Protein AF-A0A8B4BSL9-F1 (afdb_monomer)

Sequence (112 aa):
MIRELVRNLEQKYVEALQGWEKAFSEAHHRVIRYIETVNRSNGQVSQALYQDILQLTQFCLQQSEQFIRFCRTLMEASEPISTNPTAKVVLNHIIIESEYFIGVAQTILYQQ

pLDDT: mean 95.33, std 5.89, range [54.31, 98.69]

Solvent-accessible surface area (backbone atoms only — not comparable to full-atom values): 6239 Å² total; per-residue (Å²): 108,75,72,75,76,40,87,77,54,57,66,73,56,54,54,49,51,53,51,48,54,51,54,51,50,55,53,48,54,54,52,53,51,51,54,50,52,31,58,77,44,75,66,59,72,51,73,67,57,50,51,51,51,51,52,50,44,53,49,53,35,55,51,38,56,53,47,42,53,50,50,52,50,42,47,73,72,32,67,65,37,58,75,28,70,68,55,46,54,51,50,52,50,53,40,52,54,38,53,51,52,36,54,54,43,47,54,67,70,64,71,113

Foldseek 3Di:
DLCVQQVPWDPVVVVVVVVLVVVVVVLVVVVVVLVVVCVVVVNDADPVSVVVVLVSLVVLLVSLVVVLVVLVCCCVPIPSQVVDPVSVVVSVVSNVVSVVSNVVSCCVNVVD

Mean predicted aligned error: 3.13 Å

InterPro domains:
  IPR021328 Spore coat protein CotB-like [PF11155] (2-104)

Secondary structure (DSSP, 8-state):
-HHHH-TT--HHHHHHHHHHHHHHHHHHHHHHHHHHHHHHTTT---HHHHHHHHHHHHHHHHHHHHHHHHHHHHHHH-HHHHT-HHHHHHHHHHHHHHHHHHHHHHHHHH--

Nearest PDB structures (foldseek):
  6n63-assembly1_A-2  TM=7.706E-01  e=2.471E-01  Bacillus thermotolerans
  9had-assembly1_A  TM=6.947E-01  e=7.203E-01  Dermatophagoides farinae
  2bkp-assembly1_A  TM=5.026E-01  e=5.068E+00  Pyrococcus horikoshii OT3
  6r7x-assembly1_A  TM=3.637E-01  e=7.392E+00  Homo sapiens

Organism: NCBI:txid1121088

Radius of gyration: 16.96 Å; Cα contacts (8 Å, |Δi|>4): 60; chains: 1; bounding box: 42×22×47 Å

Structure (mmCIF, N/CA/C/O backbone):
data_AF-A0A8B4BSL9-F1
#
_entry.id   AF-A0A8B4BSL9-F1
#
loop_
_atom_site.group_PDB
_atom_site.id
_atom_site.type_symbol
_atom_site.label_atom_id
_atom_site.label_alt_id
_atom_site.label_comp_id
_atom_site.label_asym_id
_atom_site.label_entity_id
_atom_site.label_seq_id
_atom_site.pdbx_PDB_ins_code
_atom_site.Cartn_x
_atom_site.Cartn_y
_atom_site.Cartn_z
_atom_site.occupancy
_atom_site.B_iso_or_equiv
_atom_site.auth_seq_id
_atom_site.auth_comp_id
_atom_site.auth_asym_id
_atom_site.auth_atom_id
_atom_site.pdbx_PDB_model_num
ATOM 1 N N . MET A 1 1 ? 11.610 -7.772 -0.141 1.00 72.00 1 MET A N 1
ATOM 2 C CA . MET A 1 1 ? 11.088 -8.598 -1.260 1.00 72.00 1 MET A CA 1
ATOM 3 C C . MET A 1 1 ? 11.377 -8.030 -2.661 1.00 72.00 1 MET A C 1
ATOM 5 O O . MET A 1 1 ? 12.249 -8.575 -3.316 1.00 72.00 1 MET A O 1
ATOM 9 N N . ILE A 1 2 ? 10.722 -6.963 -3.162 1.00 78.69 2 ILE A N 1
ATOM 10 C CA . ILE A 1 2 ? 10.930 -6.498 -4.566 1.00 78.69 2 ILE A CA 1
ATOM 11 C C . ILE A 1 2 ? 12.408 -6.161 -4.851 1.00 78.69 2 ILE A C 1
ATOM 13 O O . ILE A 1 2 ? 12.965 -6.596 -5.856 1.00 78.69 2 ILE A O 1
ATOM 17 N N . ARG A 1 3 ? 13.072 -5.467 -3.914 1.00 84.56 3 ARG A N 1
ATOM 18 C CA . ARG A 1 3 ? 14.502 -5.111 -3.995 1.00 84.56 3 ARG A CA 1
ATOM 19 C C . ARG A 1 3 ? 15.456 -6.319 -3.953 1.00 84.56 3 ARG A C 1
ATOM 21 O O . ARG A 1 3 ? 16.605 -6.191 -4.351 1.00 84.56 3 ARG A O 1
ATOM 28 N N . GLU A 1 4 ? 15.004 -7.480 -3.477 1.00 85.44 4 GLU A N 1
ATOM 29 C CA . GLU A 1 4 ? 15.811 -8.715 -3.442 1.00 85.44 4 GLU A CA 1
ATOM 30 C C . GLU A 1 4 ? 15.721 -9.499 -4.758 1.00 85.44 4 GLU A C 1
ATOM 32 O O . GLU A 1 4 ? 16.650 -10.226 -5.107 1.00 85.44 4 GLU A O 1
ATOM 37 N N . LEU A 1 5 ? 14.618 -9.335 -5.498 1.00 85.81 5 LEU A N 1
ATOM 38 C CA . LEU A 1 5 ? 14.346 -10.045 -6.750 1.00 85.81 5 LEU A CA 1
ATOM 39 C C . LEU A 1 5 ? 15.038 -9.405 -7.959 1.00 85.81 5 LEU A C 1
ATOM 41 O O . LEU A 1 5 ? 15.369 -10.103 -8.916 1.00 85.81 5 LEU A O 1
ATOM 45 N N . VAL A 1 6 ? 15.257 -8.0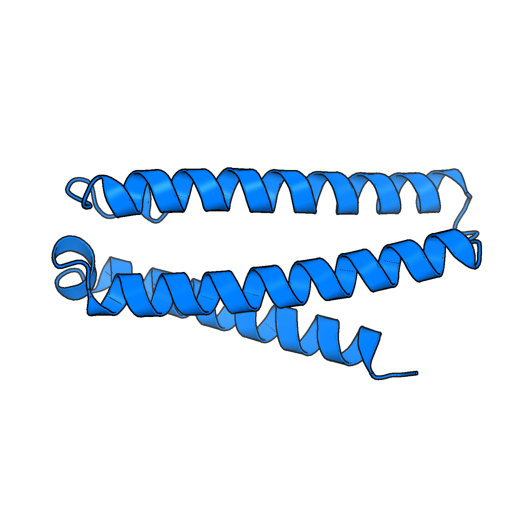89 -7.923 1.00 90.00 6 VAL A N 1
ATOM 46 C CA . VAL A 1 6 ? 15.839 -7.323 -9.033 1.00 90.00 6 VAL A CA 1
ATOM 47 C C . VAL A 1 6 ? 16.991 -6.467 -8.515 1.00 90.00 6 VAL A C 1
ATOM 49 O O . VAL A 1 6 ? 16.787 -5.405 -7.933 1.00 90.00 6 VAL A O 1
ATOM 52 N N . ARG A 1 7 ? 18.224 -6.949 -8.714 1.00 87.75 7 ARG A N 1
ATOM 53 C CA . ARG A 1 7 ? 19.447 -6.329 -8.162 1.00 87.75 7 ARG A CA 1
ATOM 54 C C . ARG A 1 7 ? 19.879 -5.049 -8.880 1.00 87.75 7 ARG A C 1
ATOM 56 O O . ARG A 1 7 ? 20.627 -4.266 -8.310 1.00 87.75 7 ARG A O 1
ATOM 63 N N . ASN A 1 8 ? 19.435 -4.852 -10.116 1.00 93.19 8 ASN A N 1
ATOM 64 C CA . ASN A 1 8 ? 19.757 -3.704 -10.966 1.00 93.19 8 ASN A CA 1
ATOM 65 C C . ASN A 1 8 ? 18.591 -2.708 -11.076 1.00 93.19 8 ASN A C 1
ATOM 67 O O . ASN A 1 8 ? 18.484 -2.006 -12.078 1.00 93.19 8 ASN A O 1
ATOM 71 N N . LEU A 1 9 ? 17.702 -2.675 -10.078 1.00 96.00 9 LEU A N 1
ATOM 72 C CA . LEU A 1 9 ? 16.585 -1.738 -10.041 1.00 96.00 9 LEU A CA 1
ATOM 73 C C . LEU A 1 9 ? 17.085 -0.285 -10.022 1.00 96.00 9 LEU A C 1
ATOM 75 O O . LEU A 1 9 ? 18.066 0.032 -9.347 1.00 96.00 9 LEU A O 1
ATOM 79 N N . GLU A 1 10 ? 16.397 0.609 -10.729 1.00 96.75 10 GLU A N 1
ATOM 80 C CA . GLU A 1 10 ? 16.764 2.020 -10.784 1.00 96.75 10 GLU A CA 1
ATOM 81 C C . GLU A 1 10 ? 16.697 2.661 -9.391 1.00 96.75 10 GLU A C 1
ATOM 83 O O . GLU A 1 10 ? 15.726 2.485 -8.650 1.00 96.75 10 GLU A O 1
ATOM 88 N N . GLN A 1 11 ? 17.708 3.467 -9.055 1.00 96.19 11 GLN A N 1
ATOM 89 C CA . GLN A 1 11 ? 17.897 4.028 -7.713 1.00 96.19 11 GLN A CA 1
ATOM 90 C C . GLN A 1 11 ? 16.651 4.759 -7.175 1.00 96.19 11 GLN A C 1
ATOM 92 O O . GLN A 1 11 ? 16.263 4.554 -6.028 1.00 96.19 11 GLN A O 1
ATOM 97 N N . LYS A 1 12 ? 15.950 5.520 -8.028 1.00 96.38 12 LYS A N 1
ATOM 98 C CA . LYS A 1 12 ? 14.691 6.201 -7.668 1.00 96.38 12 LYS A CA 1
ATOM 99 C C . LYS A 1 12 ? 13.609 5.238 -7.153 1.00 96.38 12 LYS A C 1
ATOM 101 O O . LYS A 1 12 ? 12.841 5.586 -6.261 1.00 96.38 12 LYS A O 1
ATOM 106 N N . TYR A 1 13 ? 13.536 4.026 -7.705 1.00 96.81 13 TYR A N 1
ATOM 107 C CA . TYR A 1 13 ? 12.568 3.013 -7.287 1.00 96.81 13 TYR A CA 1
ATOM 108 C C . TYR A 1 13 ? 13.051 2.248 -6.057 1.00 96.81 13 TYR A C 1
ATOM 110 O O . TYR A 1 13 ? 12.229 1.877 -5.222 1.00 96.81 13 TYR A O 1
ATOM 118 N N . VAL A 1 14 ? 14.366 2.064 -5.896 1.00 96.25 14 VAL A N 1
ATOM 119 C CA . VAL A 1 14 ? 14.955 1.539 -4.654 1.00 96.25 14 VAL A CA 1
ATOM 120 C C . VAL A 1 14 ? 14.603 2.445 -3.472 1.00 96.25 14 VAL A C 1
ATOM 122 O O . VAL A 1 14 ? 14.097 1.955 -2.461 1.00 96.25 14 VAL A O 1
ATOM 125 N N . GLU A 1 15 ? 14.806 3.752 -3.616 1.00 97.38 15 GLU A N 1
ATOM 126 C CA . GLU A 1 15 ? 14.485 4.758 -2.595 1.00 97.38 1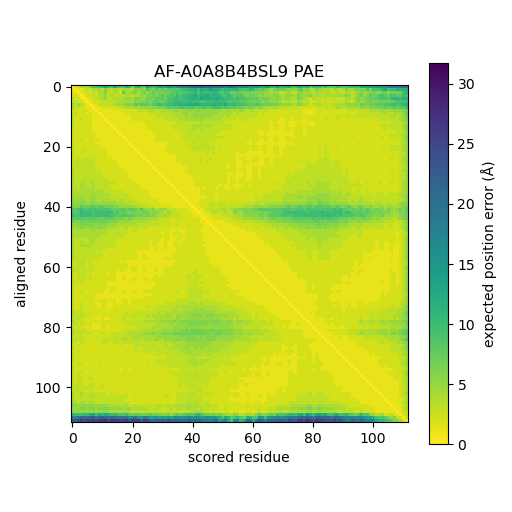5 GLU A CA 1
ATOM 127 C C . GLU A 1 15 ? 12.982 4.832 -2.322 1.00 97.38 15 GLU A C 1
ATOM 129 O O . GLU A 1 15 ? 12.558 4.818 -1.166 1.00 97.38 15 GLU A O 1
ATOM 134 N N . ALA A 1 16 ? 12.155 4.826 -3.372 1.00 97.50 16 ALA A N 1
ATOM 135 C CA . ALA A 1 16 ? 10.704 4.801 -3.211 1.00 97.50 16 ALA A CA 1
ATOM 136 C C . ALA A 1 16 ? 10.235 3.555 -2.439 1.00 97.50 16 ALA A C 1
ATOM 138 O O . ALA A 1 16 ? 9.408 3.667 -1.536 1.00 97.50 16 ALA A O 1
ATOM 139 N N . LEU A 1 17 ? 10.790 2.374 -2.738 1.00 96.81 17 LEU A N 1
ATOM 140 C CA . LEU A 1 17 ? 10.474 1.134 -2.020 1.00 96.81 17 LEU A CA 1
ATOM 141 C C . LEU A 1 17 ? 10.898 1.187 -0.546 1.00 96.81 17 LEU A C 1
ATOM 143 O O . LEU A 1 17 ? 10.172 0.678 0.303 1.00 96.81 17 LEU A O 1
ATOM 147 N N . GLN A 1 18 ? 12.033 1.815 -0.225 1.00 96.56 18 GLN A N 1
ATOM 148 C CA . GLN A 1 18 ? 12.439 2.058 1.167 1.00 96.56 18 GLN A CA 1
ATOM 149 C C . GLN A 1 18 ? 11.472 3.011 1.882 1.00 96.56 18 GLN A C 1
ATOM 151 O O . GLN A 1 18 ? 11.115 2.782 3.038 1.00 96.56 18 GLN A O 1
ATOM 156 N N . GLY A 1 19 ? 11.017 4.059 1.189 1.00 97.94 19 GLY A N 1
ATOM 157 C CA . GLY A 1 19 ? 10.003 4.979 1.702 1.00 97.94 19 GLY A CA 1
ATOM 158 C C . GLY A 1 19 ? 8.687 4.268 2.017 1.00 97.94 19 GLY A C 1
ATOM 159 O O . GLY A 1 19 ? 8.134 4.450 3.101 1.00 97.94 19 GLY A O 1
ATOM 160 N N . TRP A 1 20 ? 8.229 3.400 1.113 1.00 98.00 20 TRP A N 1
ATOM 161 C CA . TRP A 1 20 ? 7.039 2.576 1.326 1.00 98.00 20 TRP A CA 1
ATOM 162 C C . TRP A 1 20 ? 7.189 1.623 2.507 1.00 98.00 20 TRP A C 1
ATOM 164 O O 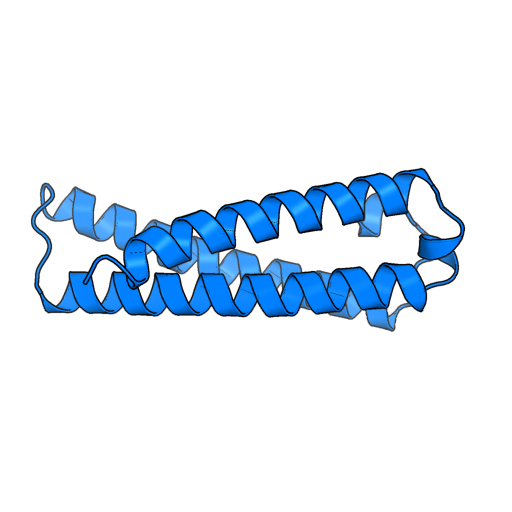. TRP A 1 20 ? 6.303 1.567 3.353 1.00 98.00 20 TRP A O 1
ATOM 174 N N . GLU A 1 21 ? 8.314 0.916 2.610 1.00 96.81 21 GLU A N 1
ATOM 175 C CA . GLU A 1 21 ? 8.591 0.012 3.731 1.00 96.81 21 GLU A CA 1
ATOM 176 C C . GLU A 1 21 ? 8.510 0.738 5.080 1.00 96.81 21 GLU A C 1
ATOM 178 O O . GLU A 1 21 ? 7.845 0.267 6.006 1.00 96.81 21 GLU A O 1
ATOM 183 N N . LYS A 1 22 ? 9.103 1.934 5.167 1.00 97.50 22 LYS A N 1
ATOM 184 C CA . LYS A 1 22 ? 9.003 2.779 6.359 1.00 97.50 22 LYS A CA 1
ATOM 185 C C . LYS A 1 22 ? 7.558 3.207 6.634 1.00 97.50 22 LYS A C 1
ATOM 187 O O . LYS A 1 22 ? 7.090 3.067 7.762 1.00 97.50 22 LYS A O 1
ATOM 192 N N . ALA A 1 23 ? 6.840 3.687 5.619 1.00 97.81 23 ALA A N 1
ATOM 193 C CA . ALA A 1 23 ? 5.464 4.158 5.769 1.00 97.81 23 ALA A CA 1
ATOM 194 C C . ALA A 1 23 ? 4.501 3.041 6.219 1.00 97.81 23 ALA A C 1
ATOM 196 O O . ALA A 1 23 ? 3.623 3.280 7.053 1.00 97.81 23 ALA A O 1
ATOM 197 N N . PHE A 1 24 ? 4.675 1.817 5.714 1.00 97.50 24 PHE A N 1
ATOM 198 C CA . PHE A 1 24 ? 3.902 0.655 6.160 1.00 97.50 24 PHE A CA 1
ATOM 199 C C . PHE A 1 24 ? 4.287 0.216 7.573 1.00 97.50 24 PHE A C 1
ATOM 201 O O . PHE A 1 24 ? 3.406 -0.109 8.366 1.00 97.50 24 PHE A O 1
ATOM 208 N N . SER A 1 25 ? 5.576 0.257 7.925 1.00 97.94 25 SER A N 1
ATOM 209 C CA . SER A 1 25 ? 6.032 -0.029 9.291 1.00 97.94 25 SER A CA 1
ATOM 210 C C . SER A 1 25 ? 5.408 0.934 10.311 1.00 97.94 25 SER A C 1
ATOM 212 O O . SER A 1 25 ? 4.901 0.508 11.349 1.00 97.94 25 SER A O 1
ATOM 214 N N . GLU A 1 26 ? 5.357 2.230 9.998 1.00 98.12 26 GLU A N 1
ATOM 215 C CA . GLU A 1 26 ? 4.727 3.241 10.855 1.00 98.12 26 GLU A CA 1
ATOM 216 C C . GLU A 1 26 ? 3.214 3.023 11.015 1.00 98.12 26 GLU A C 1
ATOM 218 O O . GLU A 1 26 ? 2.689 3.116 12.132 1.00 98.12 26 GLU A O 1
ATOM 223 N N . ALA A 1 27 ? 2.512 2.696 9.925 1.00 97.88 27 ALA A N 1
ATOM 224 C CA . ALA A 1 27 ? 1.093 2.349 9.964 1.00 97.88 27 ALA A CA 1
ATOM 225 C C . ALA A 1 27 ? 0.849 1.089 10.811 1.00 97.88 27 ALA A C 1
ATOM 227 O O . ALA A 1 27 ? -0.016 1.085 11.689 1.00 97.88 27 ALA A O 1
ATOM 228 N N . HIS A 1 28 ? 1.669 0.053 10.623 1.00 98.06 28 HIS A N 1
ATOM 229 C CA . HIS A 1 28 ? 1.596 -1.188 11.387 1.00 98.06 28 HIS A CA 1
ATOM 230 C C . HIS A 1 28 ? 1.798 -0.947 12.889 1.00 98.06 28 HIS A C 1
ATOM 232 O O . HIS A 1 28 ? 0.997 -1.409 13.699 1.00 98.06 28 HIS A O 1
ATOM 238 N N . HIS A 1 29 ? 2.793 -0.145 13.281 1.00 98.31 29 HIS A N 1
ATOM 239 C CA . HIS A 1 29 ? 2.986 0.218 14.687 1.00 98.31 29 HIS A CA 1
ATOM 240 C C . HIS A 1 29 ? 1.765 0.931 15.286 1.00 98.31 29 HIS A C 1
ATOM 242 O O . HIS A 1 29 ? 1.423 0.694 16.445 1.00 98.31 29 HIS A O 1
ATOM 248 N N . ARG A 1 30 ? 1.076 1.788 14.520 1.00 98.06 30 ARG A N 1
ATOM 249 C CA . ARG A 1 30 ? -0.178 2.415 14.975 1.00 98.06 30 ARG A CA 1
ATOM 250 C C . ARG A 1 30 ? -1.278 1.379 15.208 1.00 98.06 30 ARG A C 1
ATOM 252 O O . ARG A 1 30 ? -1.921 1.438 16.253 1.00 98.06 30 ARG A O 1
ATOM 259 N N . VAL A 1 31 ? -1.434 0.416 14.297 1.00 97.88 31 VAL A N 1
ATOM 260 C CA . VAL A 1 31 ? -2.398 -0.690 14.437 1.00 97.88 31 VAL A CA 1
ATOM 261 C C . VAL A 1 31 ? -2.114 -1.506 15.699 1.00 97.88 31 VAL A C 1
ATOM 263 O O . VAL A 1 31 ? -3.016 -1.699 16.512 1.00 97.88 31 VAL A O 1
ATOM 266 N N . ILE A 1 32 ? -0.860 -1.920 15.910 1.00 98.38 32 ILE A N 1
ATOM 267 C CA . ILE A 1 32 ? -0.462 -2.685 17.103 1.00 98.38 32 ILE A CA 1
ATOM 268 C C . ILE A 1 32 ? -0.772 -1.911 18.386 1.00 98.38 32 ILE A C 1
ATOM 270 O O . ILE A 1 32 ? -1.348 -2.478 19.313 1.00 98.38 32 ILE A O 1
ATOM 274 N N . ARG A 1 33 ? -0.477 -0.605 18.434 1.00 97.69 33 ARG A N 1
ATOM 275 C CA . ARG A 1 33 ? -0.805 0.219 19.608 1.00 97.69 33 ARG A CA 1
ATOM 276 C C . ARG A 1 33 ? -2.300 0.229 19.913 1.00 97.69 33 ARG A C 1
ATOM 278 O O . ARG A 1 33 ? -2.655 0.089 21.077 1.00 97.69 33 ARG A O 1
ATOM 285 N N . TYR A 1 34 ? -3.168 0.352 18.910 1.00 97.56 34 TYR A N 1
ATOM 286 C CA . TYR A 1 34 ? -4.613 0.300 19.149 1.00 97.56 34 TYR A CA 1
ATOM 287 C C . TYR A 1 34 ? -5.086 -1.079 19.605 1.00 97.56 34 TYR A C 1
ATOM 289 O O . TYR A 1 34 ? -5.888 -1.147 20.535 1.00 97.56 34 TYR A O 1
ATOM 297 N N . ILE A 1 35 ? -4.547 -2.166 19.044 1.00 97.50 35 ILE A N 1
ATOM 298 C CA . ILE A 1 35 ? -4.830 -3.528 19.530 1.00 97.50 35 ILE A CA 1
ATOM 299 C C . ILE A 1 35 ? -4.453 -3.652 21.011 1.00 97.50 35 ILE A C 1
ATOM 301 O O . ILE A 1 35 ? -5.248 -4.123 21.824 1.00 97.50 35 ILE A O 1
ATOM 305 N N . GLU A 1 36 ? -3.263 -3.185 21.391 1.00 97.69 36 GLU A N 1
ATOM 306 C CA . GLU A 1 36 ? -2.830 -3.206 22.786 1.00 97.69 36 GLU A CA 1
ATOM 307 C C . GLU A 1 36 ? -3.708 -2.344 23.696 1.00 97.69 36 GLU A C 1
ATOM 309 O O . GLU A 1 36 ? -4.013 -2.765 24.813 1.00 97.69 36 GLU A O 1
ATOM 314 N N . THR A 1 37 ? -4.119 -1.154 23.248 1.00 96.69 37 THR A N 1
ATOM 315 C CA . THR A 1 37 ? -5.032 -0.288 24.005 1.00 96.69 37 THR A CA 1
ATOM 316 C C . THR A 1 37 ? -6.350 -1.006 24.277 1.00 96.69 37 THR A C 1
ATOM 318 O O . THR A 1 37 ? -6.761 -1.080 25.432 1.00 96.69 37 THR A O 1
ATOM 321 N N . VAL A 1 38 ? -6.969 -1.605 23.256 1.00 97.00 38 VAL A N 1
ATOM 322 C CA . VAL A 1 38 ? -8.229 -2.352 23.410 1.00 97.00 38 VAL A CA 1
ATOM 323 C C . VAL A 1 38 ? -8.059 -3.537 24.363 1.00 97.00 38 VAL A C 1
ATOM 325 O O . VAL A 1 38 ? -8.883 -3.727 25.260 1.00 97.00 38 VAL A O 1
ATOM 328 N N . ASN A 1 39 ? -6.966 -4.294 24.233 1.00 97.06 39 ASN A N 1
ATOM 329 C CA . ASN A 1 39 ? -6.675 -5.422 25.120 1.00 97.06 39 ASN A CA 1
ATOM 330 C C . ASN A 1 39 ? -6.505 -4.977 26.580 1.00 97.06 39 ASN A C 1
ATOM 332 O O . ASN A 1 39 ? -7.075 -5.590 27.481 1.00 97.06 39 ASN A O 1
ATOM 336 N N . ARG A 1 40 ? -5.766 -3.887 26.829 1.00 96.00 40 ARG A N 1
ATOM 337 C CA . ARG A 1 40 ? -5.559 -3.334 28.182 1.00 96.00 40 ARG A CA 1
ATOM 338 C C . ARG A 1 40 ? -6.829 -2.716 28.773 1.00 96.00 40 ARG A C 1
ATOM 340 O O . ARG A 1 40 ? -6.949 -2.635 29.991 1.00 96.00 40 ARG A O 1
ATOM 347 N N . SER A 1 41 ? -7.779 -2.329 27.928 1.00 94.56 41 SER A N 1
ATOM 348 C CA . SER A 1 41 ? -9.115 -1.878 28.324 1.00 94.56 41 SER A CA 1
ATOM 349 C C . SER A 1 41 ? -10.123 -3.027 28.485 1.00 94.56 41 SER A C 1
ATOM 351 O O . SER A 1 41 ? -11.319 -2.763 28.582 1.00 94.56 41 SER A O 1
ATOM 353 N N . ASN A 1 42 ? -9.686 -4.296 28.508 1.00 93.94 42 ASN A N 1
ATOM 354 C CA . ASN A 1 42 ? -10.560 -5.479 28.562 1.00 93.94 42 ASN A CA 1
ATOM 355 C C . ASN A 1 42 ? -11.647 -5.471 27.468 1.00 93.94 42 ASN A C 1
ATOM 357 O O . ASN A 1 42 ? -12.793 -5.850 27.707 1.00 93.94 42 ASN A O 1
ATOM 361 N N . GLY A 1 43 ? -11.304 -4.982 26.273 1.00 91.62 43 GLY A N 1
ATOM 362 C CA . GLY A 1 43 ? -12.233 -4.869 25.149 1.00 91.62 43 GLY A CA 1
ATOM 363 C C . GLY A 1 43 ? -13.191 -3.676 25.220 1.00 91.62 43 GLY A C 1
ATOM 364 O O . GLY A 1 43 ? -13.992 -3.500 24.305 1.00 91.62 43 GLY A O 1
ATOM 365 N N . GLN A 1 44 ? -13.125 -2.834 26.257 1.00 93.25 44 GLN A N 1
ATOM 366 C CA . GLN A 1 44 ? -13.919 -1.607 26.302 1.00 93.25 44 GLN A CA 1
ATOM 367 C C . GLN A 1 44 ? -13.344 -0.565 25.339 1.00 93.25 44 GLN A C 1
ATOM 369 O O . GLN A 1 44 ? -12.242 -0.053 25.535 1.00 93.25 44 GLN A O 1
ATOM 374 N N . VAL A 1 45 ? -14.112 -0.232 24.304 1.00 93.94 45 VAL A N 1
ATOM 375 C CA . VAL A 1 45 ? -13.743 0.769 23.300 1.00 93.94 45 VAL A CA 1
ATOM 376 C C . VAL A 1 45 ? -14.557 2.034 23.547 1.00 93.94 45 VAL A C 1
ATOM 378 O O . VAL A 1 45 ? -15.782 2.022 23.457 1.00 93.94 45 VAL A O 1
ATOM 381 N N . SER A 1 46 ? -13.879 3.134 23.879 1.00 94.75 46 SER A N 1
ATOM 382 C CA . SER A 1 46 ? -14.533 4.441 23.975 1.00 94.75 46 SER A CA 1
ATOM 383 C C . SER A 1 46 ? -14.922 4.948 22.586 1.00 94.75 46 SER A C 1
ATOM 385 O O . SER A 1 46 ? -14.293 4.596 21.588 1.00 94.75 46 SER A O 1
ATOM 387 N N . GLN A 1 47 ? -15.911 5.842 22.513 1.00 95.31 47 GLN A N 1
ATOM 388 C CA . GLN A 1 47 ? -16.313 6.436 21.235 1.00 95.31 47 GLN A CA 1
ATOM 389 C C . GLN A 1 47 ? -15.142 7.141 20.529 1.00 95.31 47 GLN A C 1
ATOM 391 O O . GLN A 1 47 ? -15.022 7.057 19.312 1.00 95.31 47 GLN A O 1
ATOM 396 N N . ALA A 1 48 ? -14.257 7.796 21.288 1.00 95.69 48 ALA A N 1
ATOM 397 C CA . ALA A 1 48 ? -13.067 8.441 20.741 1.00 95.69 48 ALA A CA 1
ATOM 398 C C . ALA A 1 48 ? -12.100 7.420 20.119 1.00 95.69 48 ALA A C 1
ATOM 400 O O . ALA A 1 48 ? -11.701 7.581 18.971 1.00 95.69 48 ALA A O 1
ATOM 401 N N . LEU A 1 49 ? -11.798 6.327 20.832 1.00 95.31 49 LEU A N 1
ATOM 402 C CA . LEU A 1 49 ? -10.922 5.272 20.317 1.00 95.31 49 LEU A CA 1
ATOM 403 C C . LEU A 1 49 ? -11.522 4.588 19.082 1.00 95.31 49 LEU A C 1
ATOM 405 O O . LEU A 1 49 ? -10.800 4.263 18.145 1.00 95.31 49 LEU A O 1
ATOM 409 N N . TYR A 1 50 ? -12.840 4.392 19.056 1.00 95.94 50 TYR A N 1
ATOM 410 C CA . TYR A 1 50 ? -13.521 3.851 17.884 1.00 95.94 50 TYR A CA 1
ATOM 411 C C . TYR A 1 50 ? -13.350 4.758 16.654 1.00 95.94 50 TYR A C 1
ATOM 413 O O . TYR A 1 50 ? -12.992 4.275 15.581 1.00 95.94 50 TYR A O 1
ATOM 421 N N . GLN A 1 51 ? -13.531 6.074 16.811 1.00 96.69 51 GLN A N 1
ATOM 422 C CA . GLN A 1 51 ? -13.311 7.038 15.726 1.00 96.69 51 GLN A CA 1
ATOM 423 C C . GLN A 1 51 ? -11.852 7.052 15.254 1.00 96.69 51 GLN A C 1
ATOM 425 O O . GLN A 1 51 ? -11.600 7.051 14.049 1.00 96.69 51 GLN A O 1
ATOM 430 N N . ASP A 1 52 ? -10.894 6.982 16.177 1.00 96.94 52 ASP A N 1
ATOM 431 C CA . ASP A 1 52 ? -9.468 6.885 15.853 1.00 96.94 52 ASP A CA 1
ATOM 432 C C . ASP A 1 52 ? -9.139 5.615 15.043 1.00 96.94 52 ASP A C 1
ATOM 434 O O . ASP A 1 52 ? -8.369 5.660 14.079 1.00 96.94 52 ASP A O 1
ATOM 438 N N . ILE A 1 53 ? -9.758 4.477 15.385 1.00 96.56 53 ILE A N 1
ATOM 439 C CA . ILE A 1 53 ? -9.621 3.217 14.637 1.00 96.56 53 ILE A CA 1
ATOM 440 C C . ILE A 1 53 ? -10.194 3.360 13.222 1.00 96.56 53 ILE A C 1
ATOM 442 O O . ILE A 1 53 ? -9.562 2.910 12.261 1.00 96.56 53 ILE A O 1
ATOM 446 N N . LEU A 1 54 ? -11.352 4.008 13.059 1.00 97.38 54 LEU A N 1
ATOM 447 C CA . LEU A 1 54 ? -11.935 4.251 11.735 1.00 97.38 54 LEU A CA 1
ATOM 448 C C . LEU A 1 54 ? -11.048 5.171 10.887 1.00 97.38 54 LEU A C 1
ATOM 450 O O . LEU A 1 54 ? -10.795 4.876 9.719 1.00 97.38 54 LEU A O 1
ATOM 454 N N . GLN A 1 55 ? -10.505 6.238 11.474 1.00 97.88 55 GLN A N 1
ATOM 455 C CA . GLN A 1 55 ? -9.569 7.130 10.785 1.00 97.88 55 GLN A CA 1
ATOM 456 C C . GLN A 1 55 ? -8.293 6.400 10.354 1.00 97.88 55 GLN A C 1
ATOM 458 O O . GLN A 1 55 ? -7.841 6.571 9.220 1.00 97.88 55 GLN A O 1
ATOM 463 N N . LEU A 1 56 ? -7.729 5.550 11.219 1.00 98.06 56 LEU A N 1
ATOM 464 C CA . LEU A 1 56 ? -6.576 4.726 10.854 1.00 98.06 56 LEU A CA 1
ATOM 465 C C . LEU A 1 56 ? -6.924 3.729 9.741 1.00 98.06 56 LEU A C 1
ATOM 467 O O . LEU A 1 56 ? -6.128 3.540 8.825 1.00 98.06 56 LEU A O 1
ATOM 471 N N . THR A 1 57 ? -8.117 3.135 9.778 1.00 98.00 57 THR A N 1
ATOM 472 C CA . THR A 1 57 ? -8.597 2.223 8.727 1.00 98.00 57 THR A CA 1
ATOM 473 C C . THR A 1 57 ? -8.691 2.939 7.378 1.00 98.00 57 THR A C 1
ATOM 475 O O . THR A 1 57 ? -8.151 2.455 6.381 1.00 98.00 57 THR A O 1
ATOM 478 N N . GLN A 1 58 ? -9.287 4.136 7.350 1.00 98.25 58 GLN A N 1
ATOM 479 C CA . GLN A 1 58 ? -9.364 4.983 6.156 1.00 98.25 58 GLN A CA 1
ATOM 480 C C . GLN A 1 58 ? -7.975 5.388 5.644 1.00 98.25 58 GLN A C 1
ATOM 482 O O . GLN A 1 58 ? -7.735 5.387 4.434 1.00 98.25 58 GLN A O 1
ATOM 487 N N . PHE A 1 59 ? -7.049 5.704 6.551 1.00 98.44 59 PHE A N 1
ATOM 488 C CA . PHE A 1 59 ? -5.663 6.004 6.201 1.00 98.44 59 PHE A CA 1
ATOM 489 C C . PHE A 1 59 ? -4.973 4.803 5.537 1.00 98.44 59 PHE A C 1
ATOM 491 O O . PHE A 1 59 ? -4.383 4.957 4.468 1.00 98.44 59 PHE A O 1
ATOM 498 N N . CYS A 1 60 ? -5.073 3.603 6.118 1.00 98.31 60 CYS A N 1
ATOM 499 C CA . CYS A 1 60 ? -4.472 2.389 5.553 1.00 98.31 60 CYS A CA 1
ATOM 500 C C . CYS A 1 60 ? -5.067 2.033 4.181 1.00 98.31 60 CYS A C 1
ATOM 502 O O . CYS A 1 60 ? -4.337 1.594 3.288 1.00 98.31 60 CYS A O 1
ATOM 504 N N . LEU A 1 61 ? -6.371 2.257 3.985 1.00 98.31 61 LEU A N 1
ATOM 505 C CA . LEU A 1 61 ? -7.031 2.106 2.686 1.00 98.31 61 LEU A CA 1
ATOM 506 C C . LEU A 1 61 ? -6.392 3.037 1.647 1.00 98.31 61 LEU A C 1
ATOM 508 O O . LEU A 1 61 ? -5.899 2.573 0.619 1.00 98.31 61 LEU A O 1
ATOM 512 N N . GLN A 1 62 ? -6.318 4.338 1.938 1.00 98.38 62 GLN A N 1
ATOM 513 C CA . GLN A 1 62 ? -5.724 5.327 1.027 1.00 98.38 62 GLN A CA 1
ATOM 514 C C . GLN A 1 62 ? -4.235 5.068 0.770 1.00 98.38 62 GLN A C 1
ATOM 516 O O . GLN A 1 62 ? -3.735 5.317 -0.330 1.00 98.38 62 GLN A O 1
ATOM 521 N N . GLN A 1 63 ? -3.504 4.590 1.779 1.00 98.50 63 GLN A N 1
ATOM 522 C CA . GLN A 1 63 ? -2.107 4.184 1.642 1.00 98.50 63 GLN A CA 1
ATOM 523 C C . GLN A 1 63 ? -1.976 3.010 0.661 1.00 98.50 63 GLN A C 1
ATOM 525 O O . GLN A 1 63 ? -1.127 3.050 -0.229 1.00 98.50 63 GLN A O 1
ATOM 530 N N . SER A 1 64 ? -2.856 2.012 0.769 1.00 98.44 64 SER A N 1
ATOM 531 C CA . SER A 1 64 ? -2.878 0.838 -0.115 1.00 98.44 64 SER A CA 1
ATOM 532 C C . SER A 1 64 ? -3.204 1.219 -1.562 1.00 98.44 64 SER A C 1
ATOM 534 O O . SER A 1 64 ? -2.525 0.774 -2.484 1.00 98.44 64 SER A O 1
ATOM 536 N N . GLU A 1 65 ? -4.165 2.121 -1.784 1.00 98.56 65 GLU A N 1
ATOM 537 C CA . GLU A 1 65 ? -4.482 2.636 -3.125 1.00 98.56 65 GLU A CA 1
ATOM 538 C C . G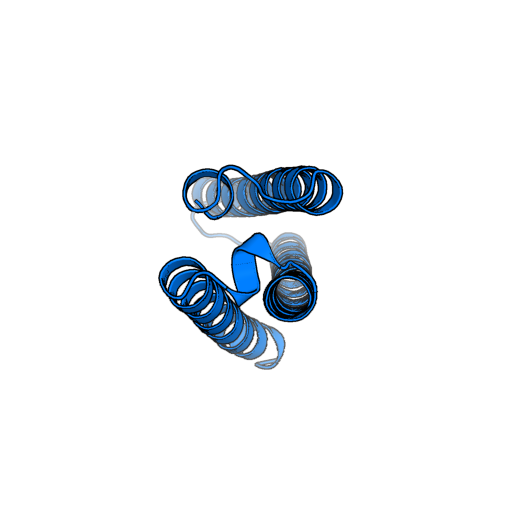LU A 1 65 ? -3.290 3.352 -3.777 1.00 98.56 65 GLU A C 1
ATOM 540 O O . GLU A 1 65 ? -3.013 3.182 -4.969 1.00 98.56 65 GLU A O 1
ATOM 545 N N . GLN A 1 66 ? -2.575 4.174 -3.003 1.00 98.69 66 GLN A N 1
ATOM 546 C CA . GLN A 1 66 ? -1.372 4.858 -3.476 1.00 98.69 66 GLN A CA 1
ATOM 547 C C . GLN A 1 66 ? -0.254 3.864 -3.799 1.00 98.69 66 GLN A C 1
ATOM 549 O O . GLN A 1 66 ? 0.426 4.017 -4.817 1.00 98.69 66 GLN A O 1
ATOM 554 N N . PHE A 1 67 ? -0.092 2.832 -2.974 1.00 98.50 67 PHE A N 1
ATOM 555 C CA . PHE A 1 67 ? 0.909 1.800 -3.198 1.00 98.50 67 PHE A CA 1
ATOM 556 C C . PHE A 1 67 ? 0.605 0.960 -4.445 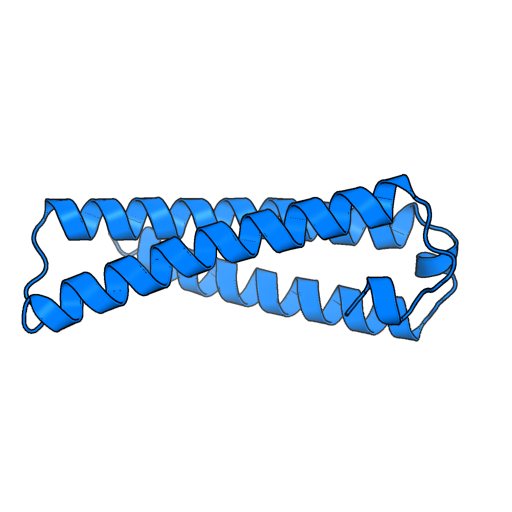1.00 98.50 67 PHE A C 1
ATOM 558 O O . PHE A 1 67 ? 1.505 0.734 -5.251 1.00 98.50 67 PHE A O 1
ATOM 565 N N . ILE A 1 68 ? -0.661 0.602 -4.690 1.00 98.56 68 ILE A N 1
ATOM 566 C CA . ILE A 1 68 ? -1.083 -0.064 -5.934 1.00 98.56 68 ILE A CA 1
ATOM 567 C C . ILE A 1 68 ? -0.706 0.778 -7.156 1.00 98.56 68 ILE A C 1
ATOM 569 O O . ILE A 1 68 ? -0.139 0.253 -8.118 1.00 98.56 68 ILE A O 1
ATOM 573 N N . ARG A 1 69 ? -0.982 2.090 -7.128 1.00 98.62 69 ARG A N 1
ATOM 574 C CA . ARG A 1 69 ? -0.590 2.997 -8.222 1.00 98.62 69 ARG A CA 1
ATOM 575 C C . ARG A 1 69 ? 0.921 2.996 -8.431 1.00 98.62 69 ARG A C 1
ATOM 577 O O . ARG A 1 69 ? 1.372 2.899 -9.567 1.00 98.62 69 ARG A O 1
ATOM 584 N N . PHE A 1 70 ? 1.695 3.043 -7.349 1.00 98.38 70 PHE A N 1
ATOM 585 C CA . PHE A 1 70 ? 3.149 2.931 -7.420 1.00 98.38 70 PHE A CA 1
ATOM 586 C C . PHE A 1 70 ? 3.600 1.600 -8.047 1.00 98.38 70 PHE A C 1
ATOM 588 O O . PHE A 1 70 ? 4.437 1.617 -8.947 1.00 98.38 70 PHE A O 1
ATOM 595 N N . CYS A 1 71 ? 3.029 0.464 -7.637 1.00 98.00 71 CYS A N 1
ATOM 596 C CA . CYS A 1 71 ? 3.349 -0.849 -8.204 1.00 98.00 71 CYS A CA 1
ATOM 597 C C . CYS A 1 71 ? 3.031 -0.928 -9.703 1.00 98.00 71 CYS A C 1
ATOM 599 O O . CYS A 1 71 ? 3.838 -1.466 -10.460 1.00 98.00 71 CYS A O 1
ATOM 601 N N . ARG A 1 72 ? 1.902 -0.361 -10.149 1.00 97.94 72 ARG A N 1
ATOM 602 C CA . ARG A 1 72 ? 1.545 -0.281 -11.578 1.00 97.94 72 ARG A CA 1
ATOM 603 C C . ARG A 1 72 ? 2.567 0.539 -12.365 1.00 97.94 72 ARG A C 1
ATOM 605 O O . ARG A 1 72 ? 3.133 0.027 -13.326 1.00 97.94 72 ARG A O 1
ATOM 612 N N . THR A 1 73 ? 2.911 1.734 -11.882 1.00 97.62 73 THR A N 1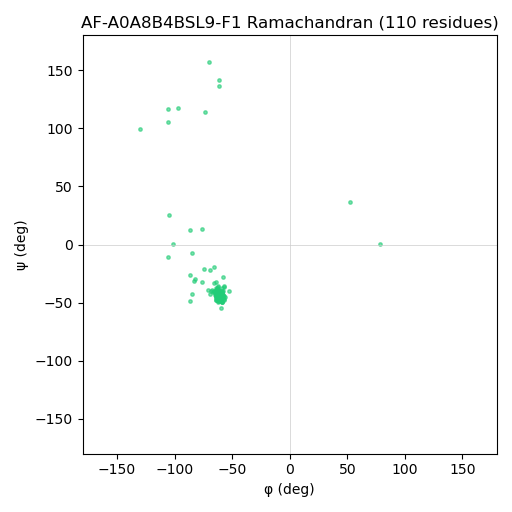
ATOM 613 C CA . THR A 1 73 ? 3.974 2.555 -12.483 1.00 97.62 73 THR A CA 1
ATOM 614 C C . THR A 1 73 ? 5.309 1.817 -12.524 1.00 97.62 73 THR A C 1
ATOM 616 O O . THR A 1 73 ? 6.036 1.914 -13.508 1.00 97.62 73 THR A O 1
ATOM 619 N N . LEU A 1 74 ? 5.651 1.070 -11.473 1.00 96.44 74 LEU A N 1
ATOM 620 C CA . LEU A 1 74 ? 6.888 0.299 -11.423 1.00 96.44 74 LEU A CA 1
ATOM 621 C C . LEU A 1 74 ? 6.915 -0.796 -12.500 1.00 96.44 74 LEU A C 1
ATOM 623 O O . LEU A 1 74 ? 7.934 -0.964 -13.159 1.00 96.44 74 LEU A O 1
ATOM 627 N N . MET A 1 75 ? 5.805 -1.507 -12.716 1.00 96.31 75 MET A N 1
ATOM 628 C CA . MET A 1 75 ? 5.708 -2.536 -13.761 1.00 96.31 75 MET A CA 1
ATOM 629 C C . MET A 1 75 ? 5.811 -1.974 -15.181 1.00 96.31 75 MET A C 1
ATOM 631 O O . MET A 1 75 ? 6.319 -2.661 -16.066 1.00 96.31 75 MET A O 1
ATOM 635 N N . GLU A 1 76 ? 5.319 -0.755 -15.399 1.00 96.31 76 GLU A N 1
ATOM 636 C CA . GLU A 1 76 ? 5.300 -0.110 -16.715 1.00 96.31 76 GLU A CA 1
ATOM 637 C C . GLU A 1 76 ? 6.615 0.609 -17.036 1.00 96.31 76 GLU A C 1
ATOM 639 O O . GLU A 1 76 ? 7.114 0.518 -18.156 1.00 96.31 76 GLU A O 1
ATOM 644 N N . ALA A 1 77 ? 7.177 1.327 -16.062 1.00 96.81 77 ALA A N 1
ATOM 645 C CA . ALA A 1 77 ? 8.242 2.299 -16.296 1.00 96.81 77 ALA A CA 1
ATOM 646 C C . ALA A 1 77 ? 9.643 1.845 -15.854 1.00 96.81 77 ALA A C 1
ATOM 648 O O . ALA A 1 77 ? 10.613 2.532 -16.175 1.00 96.81 77 ALA A O 1
ATOM 649 N N . SER A 1 78 ? 9.770 0.733 -15.119 1.00 97.00 78 SER A N 1
ATOM 650 C CA . SER A 1 78 ? 11.074 0.149 -14.775 1.00 97.00 78 SER A CA 1
ATOM 651 C C . SER A 1 78 ? 11.418 -0.974 -15.745 1.00 97.00 78 SER A C 1
ATOM 653 O O . SER A 1 78 ? 10.732 -1.997 -15.797 1.00 97.00 78 SER A O 1
ATOM 655 N N . GLU A 1 79 ? 12.500 -0.803 -16.501 1.00 96.12 79 GLU A N 1
ATOM 656 C CA . GLU A 1 79 ? 12.977 -1.815 -17.451 1.00 96.12 79 GLU A CA 1
ATOM 657 C C . GLU A 1 79 ? 13.420 -3.117 -16.749 1.00 96.12 79 GLU A C 1
ATOM 659 O O . GLU A 1 79 ? 12.980 -4.195 -17.166 1.00 96.12 79 GLU A O 1
ATOM 664 N N . PRO A 1 80 ? 14.188 -3.075 -15.638 1.00 95.62 80 PRO A N 1
ATOM 665 C CA . PRO A 1 80 ? 14.530 -4.268 -14.862 1.00 95.62 80 PRO A CA 1
ATOM 666 C C . PRO A 1 80 ? 13.319 -5.055 -14.337 1.00 95.62 80 PRO A C 1
ATOM 668 O O . PRO A 1 80 ? 13.411 -6.266 -14.130 1.00 95.62 80 PRO A O 1
ATOM 671 N N . ILE A 1 81 ? 12.186 -4.385 -14.106 1.00 95.81 81 ILE A N 1
ATOM 672 C CA . ILE A 1 81 ? 10.949 -5.018 -13.633 1.00 95.81 81 ILE A CA 1
ATOM 673 C C . ILE A 1 81 ? 10.122 -5.543 -14.808 1.00 95.81 81 ILE A C 1
ATOM 675 O O . ILE A 1 81 ? 9.687 -6.695 -14.783 1.00 95.81 81 ILE A O 1
ATOM 679 N N . SER A 1 82 ? 9.907 -4.734 -15.847 1.00 93.62 82 SER A N 1
ATOM 680 C CA . SER A 1 82 ? 9.032 -5.080 -16.976 1.00 93.62 82 SER A CA 1
ATOM 681 C C . SER A 1 82 ? 9.552 -6.289 -17.767 1.00 93.62 82 SER A C 1
ATOM 683 O O . SER A 1 82 ? 8.764 -7.121 -18.247 1.00 93.62 82 SER A O 1
ATOM 685 N N . THR A 1 83 ? 10.878 -6.440 -17.819 1.00 94.56 83 THR A N 1
ATOM 686 C CA . THR A 1 83 ? 11.589 -7.555 -18.464 1.00 94.56 83 THR A CA 1
ATOM 687 C C . THR A 1 83 ? 11.742 -8.795 -17.577 1.00 94.56 83 THR A C 1
ATOM 689 O O . THR A 1 83 ? 12.138 -9.844 -18.080 1.00 94.56 83 THR A O 1
ATOM 692 N N . ASN A 1 84 ? 11.374 -8.733 -16.289 1.00 94.81 84 ASN A N 1
ATOM 693 C CA . ASN A 1 84 ? 11.490 -9.845 -15.342 1.00 94.81 84 ASN A CA 1
ATOM 694 C C . ASN A 1 84 ? 10.107 -10.467 -15.031 1.00 94.81 84 ASN A C 1
ATOM 696 O O . ASN A 1 84 ? 9.316 -9.890 -14.278 1.00 94.81 84 ASN A O 1
ATOM 700 N N . PRO A 1 85 ? 9.782 -11.660 -15.572 1.00 94.19 85 PRO A N 1
ATOM 701 C CA . PRO A 1 85 ? 8.482 -12.302 -15.360 1.00 94.19 85 PRO A CA 1
ATOM 702 C C . PRO A 1 85 ? 8.167 -12.576 -13.887 1.00 94.19 85 PRO A C 1
ATOM 704 O O . PRO A 1 85 ? 7.041 -12.346 -13.450 1.00 94.19 85 PRO A O 1
ATOM 707 N N . THR A 1 86 ? 9.159 -13.012 -13.110 1.00 94.69 86 THR A N 1
ATOM 708 C CA . THR A 1 86 ? 8.997 -13.298 -11.679 1.00 94.69 86 THR A CA 1
ATOM 709 C C . THR A 1 86 ? 8.660 -12.030 -10.901 1.00 94.69 86 THR A C 1
ATOM 711 O O . THR A 1 86 ? 7.747 -12.042 -10.076 1.00 94.69 86 THR A O 1
ATOM 714 N N . ALA A 1 87 ? 9.337 -10.915 -11.196 1.00 94.88 87 ALA A N 1
ATOM 715 C CA . ALA A 1 87 ? 9.049 -9.630 -10.562 1.00 94.88 87 ALA A CA 1
ATOM 716 C C . ALA A 1 87 ? 7.612 -9.163 -10.847 1.00 94.88 87 ALA A C 1
ATOM 718 O O . ALA A 1 87 ? 6.929 -8.698 -9.934 1.00 94.88 87 ALA A O 1
ATOM 719 N N . LYS A 1 88 ? 7.122 -9.354 -12.080 1.00 95.31 88 LYS A N 1
ATOM 720 C CA . LYS A 1 88 ? 5.733 -9.033 -12.449 1.00 95.31 88 LYS A CA 1
ATOM 721 C C . LYS A 1 88 ? 4.713 -9.895 -11.711 1.00 95.31 88 LYS A C 1
ATOM 723 O O . LYS A 1 88 ? 3.724 -9.361 -11.220 1.00 95.31 88 LYS A O 1
ATOM 728 N N . VAL A 1 89 ? 4.948 -11.204 -11.594 1.00 95.94 89 VAL A N 1
ATOM 729 C CA . VAL A 1 89 ? 4.063 -12.101 -10.824 1.00 95.94 89 VAL A CA 1
ATOM 730 C C . VAL A 1 89 ? 3.974 -11.650 -9.367 1.00 95.94 89 VAL A C 1
ATOM 732 O O . VAL A 1 89 ? 2.878 -11.543 -8.823 1.00 95.94 89 VAL A O 1
ATOM 735 N N . VAL A 1 90 ? 5.113 -11.319 -8.757 1.00 95.75 90 VAL A N 1
ATOM 736 C CA . VAL A 1 90 ? 5.165 -10.837 -7.372 1.00 95.75 90 VAL A CA 1
ATOM 737 C C . VAL A 1 90 ? 4.436 -9.502 -7.208 1.00 95.75 90 VAL A C 1
ATOM 739 O O . VAL A 1 90 ? 3.631 -9.364 -6.291 1.00 95.75 90 VAL A O 1
ATOM 742 N N . LEU A 1 91 ? 4.660 -8.531 -8.097 1.00 96.75 91 LEU A N 1
ATOM 743 C CA . LEU A 1 91 ? 3.966 -7.239 -8.043 1.00 96.75 91 LEU A CA 1
ATOM 744 C C . LEU A 1 91 ? 2.454 -7.381 -8.236 1.00 96.75 91 LEU A C 1
ATOM 746 O O . LEU A 1 91 ? 1.693 -6.747 -7.510 1.00 96.75 91 LEU A O 1
ATOM 750 N N . ASN A 1 92 ? 2.016 -8.248 -9.149 1.00 97.56 92 ASN A N 1
ATOM 751 C CA . ASN A 1 92 ? 0.596 -8.540 -9.326 1.00 97.56 92 ASN A CA 1
ATOM 752 C C . ASN A 1 92 ? -0.016 -9.167 -8.071 1.00 97.56 92 ASN A C 1
ATOM 754 O O . ASN A 1 92 ? -1.10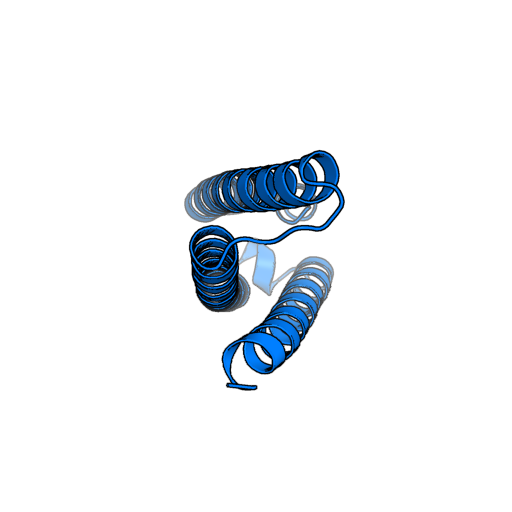4 -8.766 -7.669 1.00 97.56 92 ASN A O 1
ATOM 758 N N . HIS A 1 93 ? 0.684 -10.097 -7.417 1.00 96.88 93 HIS A N 1
ATOM 759 C CA . HIS A 1 93 ? 0.203 -10.672 -6.163 1.00 96.88 93 HIS A CA 1
ATOM 760 C C . HIS A 1 93 ? 0.061 -9.603 -5.069 1.00 96.88 93 HIS A C 1
ATOM 762 O O . HIS A 1 93 ? -0.978 -9.540 -4.419 1.00 96.88 93 HIS A O 1
ATOM 768 N N . ILE A 1 94 ? 1.050 -8.715 -4.923 1.00 96.56 94 ILE A N 1
ATOM 769 C CA . ILE A 1 94 ? 0.998 -7.593 -3.971 1.00 96.56 94 ILE A CA 1
ATOM 770 C C . ILE A 1 94 ? -0.200 -6.674 -4.250 1.00 96.56 94 ILE A C 1
ATOM 772 O O . ILE A 1 94 ? -0.870 -6.238 -3.312 1.00 96.56 94 ILE A O 1
ATOM 776 N N . ILE A 1 95 ? -0.479 -6.380 -5.524 1.00 98.31 95 ILE A N 1
ATOM 777 C CA . ILE A 1 95 ? -1.633 -5.564 -5.922 1.00 98.31 95 ILE A CA 1
ATOM 778 C C . ILE A 1 95 ? -2.937 -6.254 -5.520 1.00 98.31 95 ILE A C 1
ATOM 780 O O . ILE A 1 95 ? -3.763 -5.617 -4.877 1.00 98.31 95 ILE A O 1
ATOM 784 N N . ILE A 1 96 ? -3.095 -7.544 -5.829 1.00 98.38 96 ILE A N 1
ATOM 785 C CA . ILE A 1 96 ? -4.303 -8.314 -5.495 1.00 98.38 96 ILE A CA 1
ATO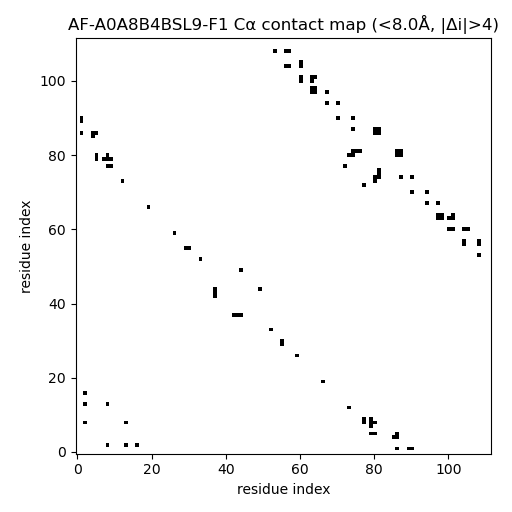M 786 C C . ILE A 1 96 ? -4.541 -8.344 -3.978 1.00 98.38 96 ILE A C 1
ATOM 788 O O . ILE A 1 96 ? -5.656 -8.094 -3.528 1.00 98.38 96 ILE A O 1
ATOM 792 N N . GLU A 1 97 ? -3.501 -8.590 -3.180 1.00 98.00 97 GLU A N 1
ATOM 793 C CA . GLU A 1 97 ? -3.604 -8.578 -1.711 1.00 98.00 97 GLU A CA 1
ATOM 794 C C . GLU A 1 97 ? -3.981 -7.189 -1.174 1.00 98.00 97 GLU A C 1
ATOM 796 O O . GLU A 1 97 ? -4.786 -7.056 -0.250 1.00 98.00 97 GLU A O 1
ATOM 801 N N . SER A 1 98 ? -3.446 -6.132 -1.789 1.00 98.06 98 SER A N 1
ATOM 802 C CA . SER A 1 98 ? -3.783 -4.751 -1.432 1.00 98.06 98 SER A CA 1
ATOM 803 C C . SER A 1 98 ? -5.232 -4.404 -1.804 1.00 98.06 98 SER A C 1
ATOM 805 O O . SER A 1 98 ? -5.923 -3.744 -1.030 1.00 98.06 98 SER A O 1
ATOM 807 N N . GLU A 1 99 ? -5.721 -4.862 -2.961 1.00 98.50 99 GLU A N 1
ATOM 808 C CA . GLU A 1 99 ? -7.116 -4.693 -3.394 1.00 98.50 99 GLU A CA 1
ATOM 809 C C . GLU A 1 99 ? -8.083 -5.462 -2.486 1.00 98.50 99 GLU A C 1
ATOM 811 O O . GLU A 1 99 ? -9.126 -4.927 -2.100 1.00 98.50 99 GLU A O 1
ATOM 816 N N . TYR A 1 100 ? -7.712 -6.675 -2.067 1.00 98.38 100 TYR A N 1
ATOM 817 C CA . TYR A 1 100 ? -8.465 -7.436 -1.071 1.00 98.38 100 TYR A CA 1
ATOM 818 C C . TYR A 1 100 ? -8.562 -6.679 0.261 1.00 98.38 100 TYR A C 1
ATOM 820 O O . TYR A 1 100 ? -9.663 -6.500 0.790 1.00 98.38 100 TYR A O 1
ATOM 828 N N . PHE A 1 101 ? -7.435 -6.172 0.777 1.00 97.88 101 PHE A N 1
ATOM 829 C CA . PHE A 1 101 ? -7.424 -5.358 1.995 1.00 97.88 101 PHE A CA 1
ATOM 830 C C . PHE A 1 101 ? -8.337 -4.128 1.874 1.00 97.88 101 PHE A C 1
ATOM 832 O O . PHE A 1 101 ? -9.106 -3.846 2.796 1.00 97.88 101 PHE A O 1
ATOM 839 N N . ILE A 1 102 ? -8.297 -3.422 0.738 1.00 98.25 102 ILE A N 1
ATOM 840 C CA . ILE A 1 102 ? -9.175 -2.273 0.474 1.00 98.25 102 ILE A CA 1
ATOM 841 C C . ILE A 1 102 ? -10.648 -2.686 0.563 1.00 98.25 102 ILE A C 1
ATOM 843 O O . ILE A 1 102 ? -11.411 -2.006 1.245 1.00 98.25 102 ILE A O 1
ATOM 847 N N . GLY A 1 103 ? -11.048 -3.805 -0.050 1.00 97.69 103 GLY A N 1
ATOM 848 C CA . GLY A 1 103 ? -12.432 -4.290 0.019 1.00 97.69 103 GLY A CA 1
ATOM 849 C C . GLY A 1 103 ? -12.899 -4.588 1.451 1.00 97.69 103 GLY A C 1
ATOM 850 O O . GLY A 1 103 ? -14.012 -4.220 1.844 1.00 97.69 103 GLY A O 1
ATOM 851 N N . VAL A 1 104 ? -12.027 -5.185 2.271 1.00 97.06 104 VAL A N 1
ATOM 852 C CA . VAL A 1 104 ? -12.302 -5.413 3.701 1.00 97.06 104 VAL A CA 1
ATOM 853 C C . VAL A 1 104 ? -12.438 -4.084 4.451 1.00 97.06 104 VAL A C 1
ATOM 855 O O . VAL A 1 104 ? -13.410 -3.885 5.180 1.00 97.06 104 VAL A O 1
ATOM 858 N N . ALA A 1 105 ? -11.507 -3.150 4.247 1.00 97.19 105 ALA A N 1
ATOM 859 C CA . ALA A 1 105 ? -11.531 -1.842 4.898 1.00 97.19 105 ALA A CA 1
ATOM 860 C C . ALA A 1 105 ? -12.783 -1.030 4.522 1.00 97.19 105 ALA A C 1
ATOM 862 O O . ALA A 1 105 ? -13.424 -0.449 5.395 1.00 97.19 105 ALA A O 1
ATOM 863 N N . GLN A 1 106 ? -13.175 -1.036 3.246 1.00 96.94 106 GLN A N 1
ATOM 864 C CA . GLN A 1 106 ? -14.401 -0.391 2.765 1.00 96.94 106 GLN A CA 1
ATOM 865 C C . GLN A 1 106 ? -15.648 -0.982 3.416 1.00 96.94 106 GLN A C 1
ATOM 867 O O . GLN A 1 106 ? -16.536 -0.236 3.812 1.00 96.94 106 GLN A O 1
ATOM 872 N N . THR A 1 107 ? -15.698 -2.306 3.584 1.00 95.75 107 THR A N 1
ATOM 873 C CA . THR A 1 107 ? -16.818 -2.964 4.270 1.00 95.75 107 THR A CA 1
ATOM 874 C C . THR A 1 107 ? -16.970 -2.442 5.699 1.00 95.75 107 THR A C 1
ATOM 876 O O . THR A 1 107 ? -18.081 -2.160 6.126 1.00 95.75 107 THR A O 1
ATOM 879 N N . ILE A 1 108 ? -15.865 -2.237 6.421 1.00 93.38 108 ILE A N 1
ATOM 880 C CA . ILE A 1 108 ? -15.885 -1.689 7.787 1.00 93.38 108 ILE A CA 1
ATOM 881 C C . ILE A 1 108 ? -16.302 -0.210 7.793 1.00 93.38 108 ILE A C 1
ATOM 883 O O . ILE A 1 108 ? -17.071 0.216 8.651 1.00 93.38 108 ILE A O 1
ATOM 887 N N . LEU A 1 109 ? -15.791 0.583 6.849 1.00 94.19 109 LEU A N 1
ATOM 888 C CA . LEU A 1 109 ? -16.010 2.033 6.804 1.00 94.19 109 LEU A CA 1
ATOM 889 C C . LEU A 1 109 ? -17.405 2.423 6.299 1.00 94.19 109 LEU A C 1
ATOM 891 O O . LEU A 1 109 ? -17.936 3.444 6.728 1.00 94.19 109 LEU A O 1
ATOM 895 N N . TYR A 1 110 ? -17.987 1.636 5.391 1.00 88.25 110 TYR A N 1
ATOM 896 C CA . TYR A 1 110 ? -19.259 1.937 4.723 1.00 88.25 110 TYR A CA 1
ATOM 897 C C . TYR A 1 110 ? -20.461 1.179 5.302 1.00 88.25 110 TYR A C 1
ATOM 899 O O . TYR A 1 110 ? -21.575 1.375 4.832 1.00 88.25 110 TYR A O 1
ATOM 907 N N . GLN A 1 111 ? -20.266 0.342 6.326 1.00 73.44 111 GLN A N 1
ATOM 908 C CA . GLN A 1 111 ? -21.351 -0.282 7.100 1.00 73.44 111 GLN A CA 1
ATOM 909 C C . GLN A 1 111 ? -22.030 0.670 8.110 1.00 73.44 111 GLN A C 1
ATOM 911 O O . GLN A 1 111 ? -22.753 0.198 8.986 1.00 73.44 111 GLN A O 1
ATOM 916 N N . GLN A 1 112 ? -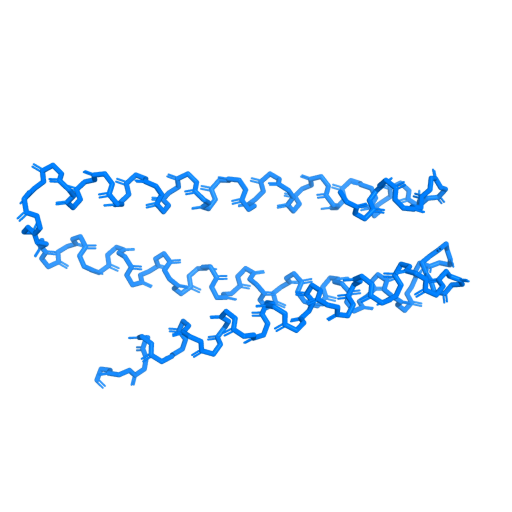21.799 1.985 8.012 1.00 54.31 112 GLN A N 1
ATOM 917 C CA . GLN A 1 112 ? -22.436 2.993 8.871 1.00 54.31 112 GLN A CA 1
ATOM 918 C C . GLN A 1 112 ? -23.871 3.307 8.449 1.00 54.31 112 GLN A C 1
ATOM 920 O O . GLN A 1 112 ? -24.099 3.516 7.237 1.00 54.31 112 GLN A O 1
#